Protein AF-A0A957HMY5-F1 (afdb_monomer_lite)

Structure (mmCIF, N/CA/C/O backbone):
data_AF-A0A957HMY5-F1
#
_entry.id   AF-A0A957HMY5-F1
#
loop_
_atom_site.group_PDB
_atom_site.id
_atom_site.type_symbol
_atom_site.label_atom_id
_atom_site.label_alt_id
_atom_site.label_comp_id
_atom_site.label_asym_id
_atom_site.label_entity_id
_atom_site.label_seq_id
_atom_site.pdbx_PDB_ins_code
_atom_site.Cartn_x
_atom_site.Cartn_y
_atom_site.Cartn_z
_atom_site.occupancy
_atom_site.B_iso_or_equiv
_atom_site.auth_seq_id
_atom_site.auth_comp_id
_atom_site.auth_asym_id
_atom_site.auth_atom_id
_atom_site.pdbx_PDB_model_num
ATOM 1 N N . MET A 1 1 ? -35.685 -36.231 -32.398 1.00 57.53 1 MET A N 1
ATOM 2 C CA . MET A 1 1 ? -34.390 -36.311 -33.116 1.00 57.53 1 MET A CA 1
ATOM 3 C C . MET A 1 1 ? -33.902 -34.971 -33.676 1.00 57.53 1 MET A C 1
ATOM 5 O O . MET A 1 1 ? -32.700 -34.774 -33.695 1.00 57.53 1 MET A O 1
ATOM 9 N N . ALA A 1 2 ? -34.766 -34.021 -34.064 1.00 57.88 2 ALA A N 1
ATOM 10 C CA . ALA A 1 2 ? -34.318 -32.703 -34.550 1.00 57.88 2 ALA A CA 1
ATOM 11 C C . ALA A 1 2 ? -33.734 -31.765 -33.461 1.00 57.88 2 ALA A C 1
ATOM 13 O O . ALA A 1 2 ? -32.927 -30.890 -33.765 1.00 57.88 2 ALA A O 1
ATOM 14 N N . SER A 1 3 ? -34.101 -31.953 -32.186 1.00 57.59 3 SER A N 1
ATOM 15 C CA . SER A 1 3 ? -33.672 -31.085 -31.075 1.00 57.59 3 SER A CA 1
ATOM 16 C C . SER A 1 3 ? -32.217 -31.297 -30.628 1.00 57.59 3 SER A C 1
ATOM 18 O O . SER A 1 3 ? -31.567 -30.351 -30.189 1.00 57.59 3 SER A O 1
ATOM 20 N N . THR A 1 4 ? -31.667 -32.506 -30.773 1.00 61.44 4 THR A N 1
ATOM 21 C CA . THR A 1 4 ? -30.283 -32.834 -30.385 1.00 61.44 4 THR A CA 1
ATOM 22 C C . THR A 1 4 ? -29.244 -32.375 -31.415 1.00 61.44 4 THR A C 1
ATOM 24 O O . THR A 1 4 ? -28.145 -31.968 -31.035 1.00 61.44 4 THR A O 1
ATOM 27 N N . THR A 1 5 ? -29.588 -32.341 -32.706 1.00 61.97 5 THR A N 1
ATOM 28 C CA . THR A 1 5 ? -28.682 -31.894 -33.783 1.00 61.97 5 THR A CA 1
ATOM 29 C C . THR A 1 5 ? -28.461 -30.377 -33.773 1.00 61.97 5 THR A C 1
ATOM 31 O O . THR A 1 5 ? -27.334 -29.915 -33.954 1.00 61.97 5 THR A O 1
ATOM 34 N N . ALA A 1 6 ? -29.498 -29.585 -33.476 1.00 62.44 6 ALA A N 1
ATOM 35 C CA . ALA A 1 6 ? -29.380 -28.128 -33.352 1.00 62.44 6 ALA A CA 1
ATOM 36 C C . ALA A 1 6 ? -28.511 -27.709 -32.147 1.00 62.44 6 ALA A C 1
ATOM 38 O O . ALA A 1 6 ? -27.697 -26.788 -32.247 1.00 62.44 6 ALA A O 1
ATOM 39 N N . ALA A 1 7 ? -28.627 -28.427 -31.023 1.00 62.84 7 ALA A N 1
ATOM 40 C CA . ALA A 1 7 ? -27.799 -28.206 -29.838 1.00 62.84 7 ALA A CA 1
ATOM 41 C C . ALA A 1 7 ? -26.320 -28.568 -30.078 1.00 62.84 7 ALA A C 1
ATOM 43 O O . ALA A 1 7 ? -25.429 -27.852 -29.619 1.00 62.84 7 ALA A O 1
ATOM 44 N N . SER A 1 8 ? -26.053 -29.635 -30.840 1.00 65.19 8 SER A N 1
ATOM 45 C CA . SER A 1 8 ? -24.697 -30.027 -31.246 1.00 65.19 8 SER A CA 1
ATOM 46 C C . SER A 1 8 ? -24.043 -28.984 -32.166 1.00 65.19 8 SER A C 1
ATOM 48 O O . SER A 1 8 ? -22.916 -28.563 -31.905 1.00 65.19 8 SER A O 1
ATOM 50 N N . ASN A 1 9 ? -24.768 -28.478 -33.171 1.00 66.56 9 ASN A N 1
ATOM 51 C CA . ASN A 1 9 ? -24.249 -27.467 -34.100 1.00 66.56 9 ASN A CA 1
ATOM 52 C C . ASN A 1 9 ? -23.932 -26.130 -33.390 1.00 66.56 9 ASN A C 1
ATOM 54 O O . ASN A 1 9 ? -22.860 -25.552 -33.578 1.00 66.56 9 ASN A O 1
ATOM 58 N N . LYS A 1 10 ? -24.794 -25.692 -32.458 1.00 68.69 10 LYS A N 1
ATOM 59 C CA . LYS A 1 10 ? -24.537 -24.504 -31.622 1.00 68.69 10 LYS A CA 1
ATOM 60 C C . LYS A 1 10 ? -23.296 -24.673 -30.729 1.00 68.69 10 LYS A C 1
ATOM 62 O O . LYS A 1 10 ? -22.515 -23.734 -30.586 1.00 68.69 10 LYS A O 1
ATOM 67 N N . LYS A 1 11 ? -23.085 -25.864 -30.155 1.00 67.81 11 LYS A N 1
ATOM 68 C CA . LYS A 1 11 ? -21.915 -26.173 -29.310 1.00 67.81 11 LYS A CA 1
ATOM 69 C C . LYS A 1 11 ? -20.608 -26.164 -30.117 1.00 67.81 11 LYS A C 1
ATOM 71 O O . LYS A 1 11 ? -19.602 -25.650 -29.635 1.00 67.81 11 LYS A O 1
ATOM 76 N N . ASN A 1 12 ? -20.642 -26.643 -31.361 1.00 70.94 12 ASN A N 1
ATOM 77 C CA . ASN A 1 12 ? -19.494 -26.616 -32.272 1.00 70.94 12 ASN A CA 1
ATOM 78 C C . ASN A 1 12 ? -19.108 -25.186 -32.689 1.00 70.94 12 ASN A C 1
ATOM 80 O O . ASN A 1 12 ? -17.922 -24.861 -32.710 1.00 70.94 12 ASN A O 1
ATOM 84 N N . GLY A 1 13 ? -20.089 -24.307 -32.930 1.00 74.00 13 GLY A N 1
ATOM 85 C CA . GLY A 1 13 ? -19.836 -22.888 -33.211 1.00 74.00 13 GLY A CA 1
ATOM 86 C C . GLY A 1 13 ? -19.194 -22.138 -32.036 1.00 74.00 13 GLY A C 1
ATOM 87 O O . GLY A 1 13 ? -18.241 -21.384 -32.227 1.00 74.00 13 GLY A O 1
ATOM 88 N N . VAL A 1 14 ? -19.652 -22.397 -30.803 1.00 76.50 14 VAL A N 1
ATOM 89 C CA . VAL A 1 14 ? -19.060 -21.810 -29.584 1.00 76.50 14 VAL A CA 1
ATOM 90 C C . VAL A 1 14 ? -17.631 -22.319 -29.357 1.00 76.50 14 VAL A C 1
ATOM 92 O O . VAL A 1 14 ? -16.745 -21.521 -29.057 1.00 76.50 14 VAL A O 1
ATOM 95 N N . ASN A 1 15 ? -17.371 -23.613 -29.565 1.00 77.75 15 ASN A N 1
ATOM 96 C CA . ASN A 1 15 ? -16.020 -24.176 -29.460 1.00 77.75 15 ASN A CA 1
ATOM 97 C C . ASN A 1 15 ? -15.059 -23.583 -30.505 1.00 77.75 15 ASN A C 1
ATOM 99 O O . ASN A 1 15 ? -13.907 -23.306 -30.178 1.00 77.75 15 ASN A O 1
ATOM 103 N N . GLY A 1 16 ? -15.533 -23.326 -31.730 1.00 82.56 16 GLY A N 1
ATOM 104 C CA . GLY A 1 16 ? -14.756 -22.638 -32.765 1.00 82.56 16 GLY A CA 1
ATOM 105 C C . GLY A 1 16 ? -14.385 -21.205 -32.370 1.00 82.56 16 GLY A C 1
ATOM 106 O O . GLY A 1 16 ? -13.221 -20.820 -32.471 1.00 82.56 16 GLY A O 1
ATOM 107 N N . LEU A 1 17 ? -15.343 -20.438 -31.836 1.00 78.25 17 LEU A N 1
ATOM 108 C CA . LEU A 1 17 ? -15.112 -19.062 -31.381 1.00 78.25 17 LEU A CA 1
ATOM 109 C C . LEU A 1 17 ? -14.133 -18.998 -30.194 1.00 78.25 17 LEU A C 1
ATOM 111 O O . LEU A 1 17 ? -13.255 -18.136 -30.154 1.00 78.25 17 LEU A O 1
ATOM 115 N N . LEU A 1 18 ? -14.245 -19.934 -29.245 1.00 80.19 18 LEU A N 1
ATOM 116 C CA . LEU A 1 18 ? -13.321 -20.047 -28.113 1.00 80.19 18 LEU A CA 1
ATOM 117 C C . LEU A 1 18 ? -11.896 -20.402 -28.567 1.00 80.19 18 LEU A C 1
ATOM 119 O O . LEU A 1 18 ? -10.941 -19.856 -28.014 1.00 80.19 18 LEU A O 1
ATOM 123 N N . ASN A 1 19 ? -11.740 -21.249 -29.591 1.00 87.81 19 ASN A N 1
ATOM 124 C CA . ASN A 1 19 ? -10.425 -21.610 -30.133 1.00 87.81 19 ASN A CA 1
ATOM 125 C C . ASN A 1 19 ? -9.752 -20.433 -30.848 1.00 87.81 19 ASN A C 1
ATOM 127 O O . ASN A 1 19 ? -8.562 -20.194 -30.654 1.00 87.81 19 ASN A O 1
ATOM 131 N N . VAL A 1 20 ? -10.519 -19.652 -31.615 1.00 90.06 20 VAL A N 1
ATOM 132 C CA . VAL A 1 20 ? -10.017 -18.429 -32.262 1.00 90.06 20 VAL A CA 1
ATOM 133 C C . VAL A 1 20 ? -9.616 -17.387 -31.216 1.00 90.06 20 VAL A C 1
ATOM 135 O O . VAL A 1 20 ? -8.517 -16.844 -31.290 1.00 90.06 20 VAL A O 1
ATOM 138 N N . ARG A 1 21 ? -10.450 -17.157 -30.191 1.00 86.56 21 ARG A N 1
ATOM 139 C CA . ARG A 1 21 ? -10.132 -16.247 -29.076 1.00 86.56 21 ARG A CA 1
ATOM 140 C C . ARG A 1 21 ? -8.838 -16.655 -28.371 1.00 86.56 21 ARG A C 1
ATOM 142 O O . ARG A 1 21 ? -7.964 -15.820 -28.160 1.00 86.56 21 ARG A O 1
ATOM 149 N N . ASN A 1 22 ? -8.715 -17.930 -28.006 1.00 90.38 22 ASN A N 1
ATOM 150 C CA . ASN A 1 22 ? -7.531 -18.433 -27.315 1.00 90.38 22 ASN A CA 1
ATOM 151 C C . ASN A 1 22 ? -6.284 -18.347 -28.215 1.00 90.38 22 ASN A C 1
ATOM 153 O O . ASN A 1 22 ? -5.211 -18.000 -27.727 1.00 90.38 22 ASN A O 1
ATOM 157 N N . GLY A 1 23 ? -6.433 -18.582 -29.524 1.00 91.88 23 GLY A N 1
ATOM 158 C CA . GLY A 1 23 ? -5.364 -18.403 -30.509 1.00 91.88 23 GLY A CA 1
ATOM 159 C C . GLY A 1 23 ? -4.888 -16.953 -30.624 1.00 91.88 23 GLY A C 1
ATOM 160 O O . GLY A 1 23 ? -3.685 -16.708 -30.623 1.00 91.88 23 GLY A O 1
ATOM 161 N N . ILE A 1 24 ? -5.812 -15.985 -30.642 1.00 93.00 24 ILE A N 1
ATOM 162 C CA . ILE A 1 24 ? -5.477 -14.551 -30.655 1.00 93.00 24 ILE A CA 1
ATOM 163 C C . ILE A 1 24 ? -4.721 -14.162 -29.378 1.00 93.00 24 ILE A C 1
ATOM 165 O O . ILE A 1 24 ? -3.689 -13.501 -29.460 1.00 93.00 24 ILE A O 1
ATOM 169 N N . ILE A 1 25 ? -5.191 -14.600 -28.205 1.00 92.25 25 ILE A N 1
ATOM 170 C CA . ILE A 1 25 ? -4.522 -14.319 -26.924 1.00 92.25 25 ILE A CA 1
ATOM 171 C C . ILE A 1 25 ? -3.102 -14.902 -26.919 1.00 92.25 25 ILE A C 1
ATOM 173 O O . ILE A 1 25 ? -2.156 -14.201 -26.569 1.00 92.25 25 ILE A O 1
ATOM 177 N N . ALA A 1 26 ? -2.936 -16.156 -27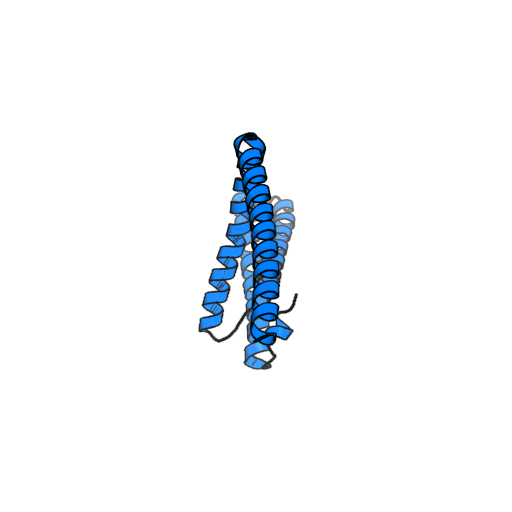.348 1.00 92.06 26 ALA A N 1
ATOM 178 C CA . ALA A 1 26 ? -1.627 -16.800 -27.411 1.00 92.06 26 ALA A CA 1
ATOM 179 C C . ALA A 1 26 ? -0.675 -16.077 -28.376 1.00 92.06 26 ALA A C 1
ATOM 181 O O . ALA A 1 26 ? 0.489 -15.864 -28.043 1.00 92.06 26 ALA A O 1
ATOM 182 N N . LEU A 1 27 ? -1.169 -15.643 -29.540 1.00 93.50 27 LEU A N 1
ATOM 183 C CA . LEU A 1 27 ? -0.375 -14.890 -30.508 1.00 93.50 27 LEU A CA 1
ATOM 184 C C . LEU A 1 27 ? 0.071 -13.533 -29.947 1.00 93.50 27 LEU A C 1
ATOM 186 O O . LEU A 1 27 ? 1.241 -13.186 -30.076 1.00 93.50 27 LEU A O 1
ATOM 190 N N . LEU A 1 28 ? -0.818 -12.798 -29.272 1.00 92.38 28 LEU A N 1
ATOM 191 C CA . LEU A 1 28 ? -0.461 -11.537 -28.614 1.00 92.38 28 LEU A CA 1
ATOM 192 C C . LEU A 1 28 ? 0.624 -11.738 -27.549 1.00 92.38 28 LEU A C 1
ATOM 194 O O . LEU A 1 28 ? 1.589 -10.980 -27.520 1.00 92.38 28 LEU A O 1
ATOM 198 N N . VAL A 1 29 ? 0.504 -12.779 -26.718 1.00 92.44 29 VAL A N 1
ATOM 199 C CA . VAL A 1 29 ? 1.520 -13.118 -25.706 1.00 92.44 29 VAL A CA 1
ATOM 200 C C . VAL A 1 29 ? 2.857 -13.477 -26.360 1.00 92.44 29 VAL A C 1
ATOM 202 O O . VAL A 1 29 ? 3.904 -13.023 -25.913 1.00 92.44 29 VAL A O 1
ATOM 205 N N . LEU A 1 30 ? 2.854 -14.253 -27.443 1.00 92.56 30 LEU A N 1
ATOM 206 C CA . LEU A 1 30 ? 4.090 -14.607 -28.147 1.00 92.56 30 LEU A CA 1
ATOM 207 C C . LEU A 1 30 ? 4.765 -13.386 -28.783 1.00 92.56 30 LEU A C 1
ATOM 209 O O . LEU A 1 30 ? 5.986 -13.262 -28.712 1.00 92.56 30 LEU A O 1
ATOM 213 N N . VAL A 1 31 ? 3.987 -12.468 -29.360 1.00 92.56 31 VAL A N 1
ATOM 214 C CA . VAL A 1 31 ? 4.508 -11.227 -29.951 1.00 92.56 31 VAL A CA 1
ATOM 215 C C . VAL A 1 31 ? 5.121 -10.322 -28.883 1.00 92.56 31 VAL A C 1
ATOM 217 O O . VAL A 1 31 ? 6.203 -9.776 -29.106 1.00 92.56 31 VAL A O 1
ATOM 220 N N . THR A 1 32 ? 4.490 -10.182 -27.712 1.00 87.62 32 THR A N 1
ATOM 221 C CA . THR A 1 32 ? 5.065 -9.379 -26.621 1.00 87.62 32 THR A CA 1
ATOM 222 C C . THR A 1 32 ? 6.337 -10.017 -26.068 1.00 87.62 32 THR A C 1
ATOM 224 O O . THR A 1 32 ? 7.334 -9.318 -25.899 1.00 87.62 32 THR A O 1
ATOM 227 N N . LEU A 1 33 ? 6.361 -11.340 -25.872 1.00 87.44 33 LEU A N 1
ATOM 228 C CA . LEU A 1 33 ? 7.562 -12.066 -25.439 1.00 87.44 33 LEU A CA 1
ATOM 229 C C . LEU A 1 33 ? 8.711 -11.942 -26.446 1.00 87.44 33 LEU A C 1
ATOM 231 O O . LEU A 1 33 ? 9.851 -11.696 -26.052 1.00 87.44 33 LEU A O 1
ATOM 235 N N . TRP A 1 34 ? 8.417 -12.048 -27.742 1.00 90.69 34 TRP A N 1
ATOM 236 C CA . TRP A 1 34 ? 9.406 -11.834 -28.795 1.00 90.69 34 TRP A CA 1
ATOM 237 C C . TRP A 1 34 ? 9.928 -10.390 -28.790 1.00 90.69 34 TRP A C 1
ATOM 239 O O . TRP A 1 34 ? 11.139 -10.171 -28.812 1.00 90.69 34 TRP A O 1
ATOM 249 N N . SER A 1 35 ? 9.036 -9.404 -28.652 1.00 86.62 35 SER A N 1
ATOM 250 C CA . SER A 1 35 ? 9.401 -7.985 -28.554 1.00 86.62 35 SER A CA 1
ATOM 251 C C . SER A 1 35 ? 10.335 -7.699 -27.372 1.00 86.62 35 SER A C 1
ATOM 253 O O . SER A 1 35 ? 11.288 -6.926 -27.513 1.00 86.62 35 SER A O 1
ATOM 255 N N . TYR A 1 36 ? 10.101 -8.327 -26.216 1.00 87.00 36 TYR A N 1
ATOM 256 C CA . TYR A 1 36 ? 10.981 -8.216 -25.048 1.00 87.00 36 TYR A CA 1
ATOM 257 C C . TYR A 1 36 ? 12.296 -8.994 -25.226 1.00 87.00 36 TYR A C 1
ATOM 259 O O . TYR A 1 36 ? 13.350 -8.529 -24.796 1.00 87.00 36 TYR A O 1
ATOM 267 N N . SER A 1 37 ? 12.289 -10.130 -25.924 1.00 85.50 37 SER A N 1
ATOM 268 C CA . SER A 1 37 ? 13.518 -10.884 -26.203 1.00 85.50 37 SER A CA 1
ATOM 269 C C . SER A 1 37 ? 14.503 -10.126 -27.101 1.00 85.50 37 SER A C 1
ATOM 271 O O . SER A 1 37 ? 15.705 -10.352 -26.995 1.00 85.50 37 SER A O 1
ATOM 273 N N . VAL A 1 38 ? 14.017 -9.260 -27.994 1.00 90.00 38 VAL A N 1
ATOM 274 C CA . VAL A 1 38 ? 14.867 -8.489 -28.920 1.00 90.00 38 VAL A CA 1
ATOM 275 C C . VAL A 1 38 ? 15.374 -7.189 -28.278 1.00 90.00 38 VAL A C 1
ATOM 277 O O . VAL A 1 38 ? 16.486 -6.745 -28.562 1.00 90.00 38 VAL A O 1
ATOM 280 N N . ASN A 1 39 ? 14.593 -6.583 -27.378 1.00 89.56 39 ASN A N 1
ATOM 281 C CA . ASN A 1 39 ? 14.895 -5.277 -26.787 1.00 89.56 39 ASN A CA 1
ATOM 282 C C . ASN A 1 39 ? 15.384 -5.384 -25.331 1.00 89.56 39 ASN A C 1
ATOM 284 O O . ASN A 1 39 ? 14.611 -5.240 -24.382 1.00 89.56 39 ASN A O 1
ATOM 288 N N . ASN A 1 40 ? 16.698 -5.546 -25.146 1.00 88.00 40 ASN A N 1
ATOM 289 C CA . ASN A 1 40 ? 17.326 -5.678 -23.819 1.00 88.00 40 ASN A CA 1
ATOM 290 C C . ASN A 1 40 ? 17.045 -4.488 -22.870 1.00 88.00 40 ASN A C 1
ATOM 292 O O . ASN A 1 40 ? 16.875 -4.671 -21.661 1.00 88.00 40 ASN A O 1
ATOM 296 N N . VAL A 1 41 ? 16.961 -3.261 -23.400 1.00 90.69 41 VAL A N 1
ATOM 297 C CA . VAL A 1 41 ? 16.700 -2.046 -22.600 1.00 90.69 41 VAL A CA 1
ATOM 298 C C . VAL A 1 41 ? 15.272 -2.043 -22.053 1.00 90.69 41 VAL A C 1
ATOM 300 O O . VAL A 1 41 ? 15.052 -1.779 -20.874 1.00 90.69 41 VAL A O 1
ATOM 303 N N . THR A 1 42 ? 14.289 -2.391 -22.883 1.00 89.75 42 THR A N 1
ATOM 304 C CA . THR A 1 42 ? 12.884 -2.449 -22.463 1.00 89.75 42 THR A CA 1
ATOM 305 C C . THR A 1 42 ? 12.667 -3.557 -21.437 1.00 89.75 42 THR A C 1
ATOM 307 O O . THR A 1 42 ? 11.978 -3.342 -20.443 1.00 89.75 42 THR A O 1
ATOM 310 N N . THR A 1 43 ? 13.300 -4.714 -21.626 1.00 90.38 43 THR A N 1
ATOM 311 C CA . THR A 1 43 ? 13.174 -5.858 -20.712 1.00 90.38 43 THR A CA 1
ATOM 312 C C . THR A 1 43 ? 13.714 -5.552 -19.323 1.00 90.38 43 THR A C 1
ATOM 314 O O . THR A 1 43 ? 13.037 -5.813 -18.329 1.00 90.38 43 THR A O 1
ATOM 317 N N . THR A 1 44 ? 14.891 -4.932 -19.230 1.00 92.06 44 THR A N 1
ATOM 318 C CA . THR A 1 44 ? 15.455 -4.528 -17.931 1.00 92.06 44 THR A CA 1
ATOM 319 C C . THR A 1 44 ? 14.617 -3.438 -17.255 1.00 92.06 44 THR A C 1
ATOM 321 O O . THR A 1 44 ? 14.370 -3.523 -16.051 1.00 92.06 44 THR A O 1
ATOM 324 N N . ALA A 1 45 ? 14.106 -2.460 -18.011 1.00 92.31 45 ALA A N 1
ATOM 325 C CA . ALA A 1 45 ? 13.251 -1.397 -17.479 1.00 92.31 45 ALA A CA 1
ATOM 326 C C . ALA A 1 45 ? 11.899 -1.912 -16.951 1.00 92.31 45 ALA A C 1
ATOM 328 O O . ALA A 1 45 ? 11.466 -1.510 -15.865 1.00 92.31 45 ALA A O 1
ATOM 329 N N . VAL A 1 46 ? 11.242 -2.816 -17.687 1.00 91.75 46 VAL A N 1
ATOM 330 C CA . VAL A 1 46 ? 9.987 -3.449 -17.254 1.00 91.75 46 VAL A CA 1
ATOM 331 C C . VAL A 1 46 ? 10.235 -4.281 -16.001 1.00 91.75 46 VAL A C 1
ATOM 333 O O . VAL A 1 46 ? 9.540 -4.078 -15.011 1.00 91.75 46 VAL A O 1
ATOM 336 N N . LEU A 1 47 ? 11.275 -5.121 -15.985 1.00 91.31 47 LEU A N 1
ATOM 337 C CA . LEU A 1 47 ? 11.591 -5.967 -14.833 1.00 91.31 47 LEU A CA 1
ATOM 338 C C . LEU A 1 47 ? 11.892 -5.139 -13.571 1.00 91.31 47 LEU A C 1
ATOM 340 O O . LEU A 1 47 ? 11.360 -5.417 -12.494 1.00 91.31 47 LEU A O 1
ATOM 344 N N . ALA A 1 48 ? 12.686 -4.072 -13.706 1.00 94.12 48 ALA A N 1
ATOM 345 C CA . ALA A 1 48 ? 12.979 -3.157 -12.606 1.00 94.12 48 ALA A CA 1
ATOM 346 C C . ALA A 1 48 ? 11.720 -2.438 -12.092 1.00 94.12 48 ALA A C 1
ATOM 348 O O . ALA A 1 48 ? 11.588 -2.202 -10.889 1.00 94.12 48 ALA A O 1
ATOM 349 N N . SER A 1 49 ? 10.789 -2.087 -12.981 1.00 94.44 49 SER A N 1
ATOM 350 C CA . SER A 1 49 ? 9.522 -1.446 -12.608 1.00 94.44 49 SER A CA 1
ATOM 351 C C . SER A 1 49 ? 8.579 -2.429 -11.914 1.00 94.44 49 SER A C 1
ATOM 353 O O . SER A 1 49 ? 7.994 -2.087 -10.886 1.00 94.44 49 SER A O 1
ATOM 355 N N . THR A 1 50 ? 8.503 -3.670 -12.405 1.00 94.31 50 THR A N 1
ATOM 356 C CA . THR A 1 50 ? 7.729 -4.754 -11.791 1.00 94.31 50 THR A CA 1
ATOM 357 C C . THR A 1 50 ? 8.168 -5.000 -10.354 1.00 94.31 50 THR A C 1
ATOM 359 O O . THR A 1 50 ? 7.324 -5.049 -9.464 1.00 94.31 50 THR A O 1
ATOM 362 N N . ILE A 1 51 ? 9.474 -5.096 -10.084 1.00 95.62 51 ILE A N 1
ATOM 363 C CA . ILE A 1 51 ? 9.981 -5.310 -8.717 1.00 95.62 51 ILE A CA 1
ATOM 364 C C . ILE A 1 51 ? 9.625 -4.121 -7.814 1.00 95.62 51 ILE A C 1
ATOM 366 O O . ILE A 1 51 ? 9.128 -4.301 -6.702 1.00 95.62 51 ILE A O 1
ATOM 370 N N . ARG A 1 52 ? 9.816 -2.893 -8.304 1.00 93.44 52 ARG A N 1
ATOM 371 C CA . ARG A 1 52 ? 9.570 -1.671 -7.526 1.00 93.44 52 ARG A CA 1
ATOM 372 C C . ARG A 1 52 ? 8.101 -1.488 -7.136 1.00 93.44 52 ARG A C 1
ATOM 374 O O . ARG A 1 52 ? 7.841 -0.989 -6.050 1.00 93.44 52 ARG A O 1
ATOM 381 N N . GLN A 1 53 ? 7.164 -1.889 -7.999 1.00 92.62 53 GLN A N 1
ATOM 382 C CA . GLN A 1 53 ? 5.720 -1.794 -7.741 1.00 92.62 53 GLN A CA 1
ATOM 383 C C . GLN A 1 53 ? 5.161 -3.018 -7.006 1.00 92.62 53 GLN A C 1
ATOM 385 O O . GLN A 1 53 ? 4.289 -2.878 -6.156 1.00 92.62 53 GLN A O 1
ATOM 390 N N . SER A 1 54 ? 5.674 -4.220 -7.277 1.00 94.62 54 SER A N 1
ATOM 391 C CA . SER A 1 54 ? 5.232 -5.430 -6.568 1.00 94.62 54 SER A CA 1
ATOM 392 C C . SER A 1 54 ? 5.654 -5.433 -5.101 1.00 94.62 54 SER A C 1
ATOM 394 O O . SER A 1 54 ? 4.899 -5.912 -4.264 1.00 94.62 54 SER A O 1
ATOM 396 N N . THR A 1 55 ? 6.812 -4.857 -4.767 1.00 93.19 55 THR A N 1
ATOM 397 C CA . THR A 1 55 ? 7.303 -4.782 -3.380 1.00 93.19 55 THR A CA 1
ATOM 398 C C . THR A 1 55 ? 6.279 -4.145 -2.422 1.00 93.19 55 THR A C 1
ATOM 400 O O . THR A 1 55 ? 5.900 -4.808 -1.455 1.00 93.19 55 THR A O 1
ATOM 403 N N . PRO A 1 56 ? 5.767 -2.917 -2.663 1.00 90.00 56 PRO A N 1
ATOM 404 C CA . PRO A 1 56 ? 4.743 -2.328 -1.802 1.00 90.00 56 PRO A CA 1
ATOM 405 C C . PRO A 1 56 ? 3.427 -3.120 -1.805 1.00 90.00 56 PRO A C 1
ATOM 407 O O . PRO A 1 56 ? 2.820 -3.275 -0.748 1.00 90.00 56 PRO A O 1
ATOM 410 N N . LEU A 1 57 ? 3.019 -3.697 -2.942 1.00 91.75 57 LEU A N 1
ATOM 411 C CA . LEU A 1 57 ? 1.806 -4.523 -3.024 1.00 91.75 57 LEU A CA 1
ATOM 412 C C . LEU A 1 57 ? 1.902 -5.795 -2.170 1.00 91.75 57 LEU A C 1
ATOM 414 O O . LEU A 1 57 ? 0.948 -6.139 -1.477 1.00 91.75 57 LEU A O 1
ATOM 418 N N . VAL A 1 58 ? 3.050 -6.478 -2.174 1.00 94.19 58 VAL A N 1
ATOM 419 C CA . VAL A 1 58 ? 3.282 -7.672 -1.343 1.00 94.19 58 VAL A CA 1
ATOM 420 C C . VAL A 1 58 ? 3.280 -7.305 0.141 1.00 94.19 58 VAL A C 1
ATOM 422 O O . VAL A 1 58 ? 2.672 -8.013 0.942 1.00 94.19 58 VAL A O 1
ATOM 425 N N . LEU A 1 59 ? 3.906 -6.183 0.513 1.00 91.00 59 LEU A N 1
ATOM 426 C CA . LEU A 1 59 ? 3.869 -5.686 1.892 1.00 91.00 59 LEU A CA 1
ATOM 427 C C . LEU A 1 59 ? 2.437 -5.342 2.334 1.00 91.00 59 LEU A C 1
ATOM 429 O O . LEU A 1 59 ? 2.032 -5.711 3.438 1.00 91.00 59 LEU A O 1
ATOM 433 N N . GLY A 1 60 ? 1.652 -4.709 1.458 1.00 90.44 60 GLY A N 1
ATOM 434 C CA . GLY A 1 60 ? 0.227 -4.461 1.679 1.00 90.44 60 GLY A CA 1
ATOM 435 C C . GLY A 1 60 ? -0.567 -5.758 1.853 1.00 90.44 60 GLY A C 1
ATOM 436 O O . GLY A 1 60 ? -1.308 -5.900 2.823 1.00 90.44 60 GLY A O 1
ATOM 437 N N . ALA A 1 61 ? -0.355 -6.749 0.986 1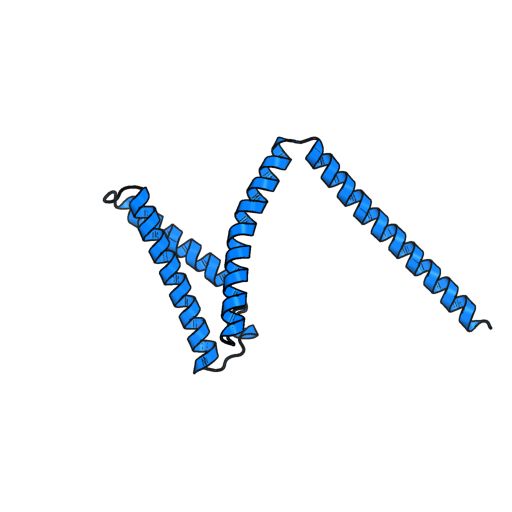.00 91.50 61 ALA A N 1
ATOM 438 C CA . ALA A 1 61 ? -1.033 -8.043 1.066 1.00 91.50 61 ALA A CA 1
ATOM 439 C C . ALA A 1 61 ? -0.748 -8.777 2.387 1.00 91.50 61 ALA A C 1
ATOM 441 O O . ALA A 1 61 ? -1.667 -9.314 3.003 1.00 91.50 61 ALA A O 1
ATOM 442 N N . ILE A 1 62 ? 0.500 -8.755 2.871 1.00 92.88 62 ILE A N 1
ATO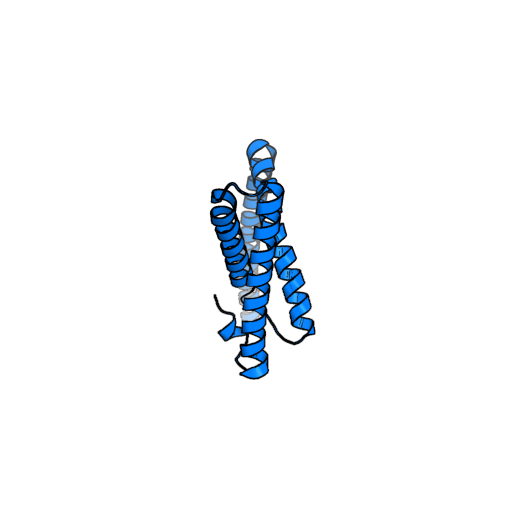M 443 C CA . ILE A 1 62 ? 0.861 -9.339 4.174 1.00 92.88 62 ILE A CA 1
ATOM 444 C C . ILE A 1 62 ? 0.109 -8.636 5.310 1.00 92.88 62 ILE A C 1
ATOM 446 O O . ILE A 1 62 ? -0.398 -9.297 6.213 1.00 92.88 62 ILE A O 1
ATOM 450 N N . CYS A 1 63 ? -0.002 -7.310 5.260 1.00 88.31 63 CYS A N 1
ATOM 451 C CA . CYS A 1 63 ? -0.758 -6.548 6.249 1.00 88.31 63 CYS A CA 1
ATOM 452 C C . CYS A 1 63 ? -2.262 -6.894 6.218 1.00 88.31 63 CYS A C 1
ATOM 454 O O . CYS A 1 63 ? -2.863 -7.095 7.274 1.00 88.31 63 CYS A O 1
ATOM 456 N N . GLY A 1 64 ? -2.848 -7.080 5.029 1.00 90.00 64 GLY A N 1
ATOM 457 C CA . GLY A 1 64 ? -4.219 -7.582 4.871 1.00 90.00 64 GLY A CA 1
ATOM 458 C C . GLY A 1 64 ? -4.427 -8.961 5.509 1.00 90.00 64 GLY A C 1
ATOM 459 O O . GLY A 1 64 ? -5.341 -9.128 6.313 1.00 90.00 64 GLY A O 1
ATOM 460 N N . LEU A 1 65 ? -3.519 -9.912 5.253 1.00 91.25 65 LEU A N 1
ATOM 461 C CA . LEU A 1 65 ? -3.550 -11.251 5.864 1.00 91.25 65 LEU A CA 1
ATOM 462 C C . LEU A 1 65 ? -3.470 -11.209 7.399 1.00 91.25 65 LEU A C 1
ATOM 464 O O . LEU A 1 65 ? -4.035 -12.068 8.076 1.00 91.25 65 LEU A O 1
ATOM 468 N N . LEU A 1 66 ? -2.753 -10.234 7.967 1.00 89.62 66 LEU A N 1
ATOM 469 C CA . LEU A 1 66 ? -2.715 -10.024 9.416 1.00 89.62 66 LEU A CA 1
ATOM 470 C C . LEU A 1 66 ? -4.040 -9.450 9.942 1.00 89.62 66 LEU A C 1
ATOM 472 O O . LEU A 1 66 ? -4.514 -9.904 10.983 1.00 89.62 66 LEU A O 1
ATOM 476 N N . GLY A 1 67 ? -4.651 -8.503 9.223 1.00 87.06 67 GLY A N 1
ATOM 477 C CA . GLY A 1 67 ? -5.954 -7.916 9.569 1.00 87.06 67 GLY A CA 1
ATOM 478 C C . GLY A 1 67 ? -7.106 -8.924 9.523 1.00 87.06 67 GLY A C 1
ATOM 479 O O . GLY A 1 67 ? -7.966 -8.941 10.404 1.00 87.06 67 GLY A O 1
ATOM 480 N N . GLU A 1 68 ? -7.077 -9.860 8.575 1.00 89.56 68 GLU A N 1
ATOM 481 C CA . GLU A 1 68 ? -8.057 -10.952 8.523 1.00 89.56 68 GLU A CA 1
ATOM 482 C C . GLU A 1 68 ? -8.043 -11.807 9.800 1.00 89.56 68 GLU A C 1
ATOM 484 O O . GLU A 1 68 ? -9.097 -12.243 10.264 1.00 89.56 68 GLU A O 1
ATOM 489 N N . ARG A 1 69 ? -6.876 -11.993 10.436 1.00 89.31 69 ARG A N 1
ATOM 490 C CA . ARG A 1 69 ? -6.787 -12.745 11.701 1.00 89.31 69 ARG A CA 1
ATOM 491 C C . ARG A 1 69 ? -7.396 -12.015 12.891 1.00 89.31 69 ARG A C 1
ATOM 493 O O . ARG A 1 69 ? -7.829 -12.678 13.830 1.00 89.31 69 ARG A O 1
ATOM 500 N N . SER A 1 70 ? -7.405 -10.684 12.886 1.00 85.06 70 SER A N 1
ATOM 501 C CA . SER A 1 70 ? -8.041 -9.887 13.942 1.00 85.06 70 SER A CA 1
ATOM 502 C C . SER A 1 70 ? -9.535 -9.656 13.696 1.00 85.06 70 SER A C 1
ATOM 504 O O . SER A 1 70 ? -10.195 -9.039 14.530 1.00 85.06 70 SER A O 1
ATOM 506 N N . GLY A 1 71 ? -10.083 -10.154 12.580 1.00 85.12 71 GLY A N 1
ATOM 507 C CA . GLY A 1 71 ? -11.475 -9.926 12.188 1.00 85.12 71 GLY A CA 1
ATOM 508 C C . GLY A 1 71 ? -11.738 -8.516 11.643 1.00 85.12 71 GLY A C 1
ATOM 509 O O . GLY A 1 71 ? -12.896 -8.109 11.542 1.00 85.12 71 GLY A O 1
ATOM 510 N N . VAL A 1 72 ? -10.683 -7.765 11.298 1.00 88.25 72 VAL A N 1
ATOM 511 C CA . VAL A 1 72 ? -10.778 -6.414 10.727 1.00 88.25 72 VAL A CA 1
ATOM 512 C C . VAL A 1 72 ? -10.178 -6.411 9.325 1.00 88.25 72 VAL A C 1
ATOM 514 O O . VAL A 1 72 ? -8.961 -6.375 9.144 1.00 88.25 72 VAL A O 1
ATOM 517 N N . ILE A 1 73 ? -11.047 -6.432 8.320 1.00 89.44 73 ILE A N 1
ATOM 518 C CA . ILE A 1 73 ? -10.676 -6.435 6.908 1.00 89.44 73 ILE A CA 1
ATOM 519 C C . ILE A 1 73 ? -10.412 -4.993 6.467 1.00 89.44 73 ILE A C 1
ATOM 521 O O . ILE A 1 73 ? -11.274 -4.120 6.567 1.00 89.44 73 ILE A O 1
ATOM 525 N N . ASN A 1 74 ? -9.207 -4.739 5.961 1.00 89.25 74 ASN A N 1
ATOM 526 C CA . ASN A 1 74 ? -8.795 -3.428 5.470 1.00 89.25 74 ASN A CA 1
ATOM 527 C C . ASN A 1 74 ? -8.819 -3.381 3.939 1.00 89.25 74 ASN A C 1
ATOM 529 O O . ASN A 1 74 ? -7.825 -3.693 3.286 1.00 89.25 74 ASN A O 1
ATOM 533 N N . ILE A 1 75 ? -9.958 -2.981 3.372 1.00 89.31 75 ILE A N 1
ATOM 534 C CA . ILE A 1 75 ? -10.118 -2.826 1.917 1.00 89.31 75 ILE A CA 1
ATOM 535 C C . ILE A 1 75 ? -9.390 -1.575 1.395 1.00 89.31 75 ILE A C 1
ATOM 537 O O . ILE A 1 75 ? -8.866 -1.584 0.285 1.00 89.31 75 ILE A O 1
ATOM 541 N N . GLY A 1 76 ? -9.264 -0.531 2.220 1.00 87.75 76 GLY A N 1
ATOM 542 C CA . GLY A 1 76 ? -8.638 0.748 1.861 1.00 87.75 76 GLY A CA 1
ATOM 543 C C . GLY A 1 76 ? -7.113 0.776 1.994 1.00 87.75 76 GLY A C 1
ATOM 544 O O . GLY A 1 76 ? -6.523 1.851 2.134 1.00 87.75 76 GLY A O 1
ATOM 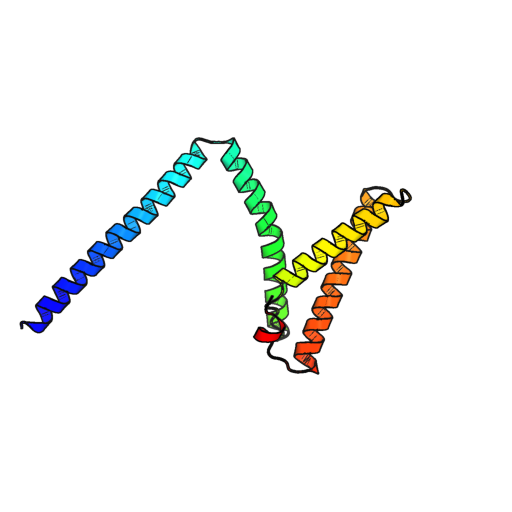545 N N . ILE A 1 77 ? -6.454 -0.385 1.995 1.00 90.38 77 ILE A N 1
ATOM 546 C CA . ILE A 1 77 ? -5.025 -0.497 2.310 1.00 90.38 77 ILE A CA 1
ATOM 547 C C . ILE A 1 77 ? -4.123 0.227 1.303 1.00 90.38 77 ILE A C 1
ATOM 549 O O . ILE A 1 77 ? -3.088 0.776 1.682 1.00 90.38 77 ILE A O 1
ATOM 553 N N . GLU A 1 78 ? -4.541 0.294 0.038 1.00 88.38 78 GLU A N 1
ATOM 554 C CA . GLU A 1 78 ? -3.841 1.047 -1.004 1.00 88.38 78 GLU A CA 1
ATOM 555 C C . GLU A 1 78 ? -3.800 2.545 -0.669 1.00 88.38 78 GLU A C 1
ATOM 557 O O . GLU A 1 78 ? -2.736 3.166 -0.714 1.00 88.38 78 GLU A O 1
ATOM 562 N N . GLY A 1 79 ? -4.926 3.109 -0.221 1.00 89.50 79 GLY A N 1
ATOM 563 C CA . GLY A 1 79 ? -5.013 4.505 0.207 1.00 89.50 79 GLY A CA 1
ATOM 564 C C . GLY A 1 79 ? -4.161 4.794 1.443 1.00 89.50 79 GLY A C 1
ATOM 565 O O . GLY A 1 79 ? -3.443 5.795 1.480 1.00 89.50 79 GLY A O 1
ATOM 566 N N . GLN A 1 80 ? -4.166 3.895 2.432 1.00 92.31 80 GLN A N 1
ATOM 567 C CA . GLN A 1 80 ? -3.315 4.035 3.620 1.00 92.31 80 GLN A CA 1
ATOM 568 C C . GLN A 1 80 ? -1.828 4.018 3.259 1.00 92.31 80 GLN A C 1
ATOM 570 O O . GLN A 1 80 ? -1.064 4.852 3.747 1.00 92.31 80 GLN A O 1
ATOM 575 N N . MET A 1 81 ? -1.423 3.120 2.359 1.00 92.69 81 MET A N 1
ATOM 576 C CA . MET A 1 81 ? -0.049 3.039 1.877 1.00 92.69 81 MET A CA 1
ATOM 577 C C . MET A 1 81 ? 0.375 4.319 1.144 1.00 92.69 81 MET A C 1
ATOM 579 O O . MET A 1 81 ? 1.448 4.859 1.428 1.00 92.69 81 MET A O 1
ATOM 583 N N . LEU A 1 82 ? -0.464 4.829 0.236 1.00 93.12 82 LEU A N 1
ATOM 584 C CA . LEU A 1 82 ? -0.194 6.072 -0.493 1.00 93.12 82 LEU A CA 1
ATOM 585 C C . LEU A 1 82 ? -0.106 7.276 0.451 1.00 93.12 82 LEU A C 1
ATOM 587 O O . LEU A 1 82 ? 0.807 8.093 0.315 1.00 93.12 82 LEU A O 1
ATOM 591 N N . MET A 1 83 ? -0.992 7.363 1.445 1.00 94.75 83 MET A N 1
ATOM 592 C CA . MET A 1 83 ? -0.977 8.458 2.414 1.00 94.75 83 MET A CA 1
ATOM 593 C C . MET A 1 83 ? 0.255 8.404 3.330 1.00 94.75 83 MET A C 1
ATOM 595 O O . MET A 1 83 ? 0.871 9.438 3.598 1.00 94.75 83 MET A O 1
ATOM 599 N N . SER A 1 84 ? 0.679 7.210 3.754 1.00 95.44 84 SER A N 1
ATOM 600 C CA . SER A 1 84 ? 1.945 7.010 4.473 1.00 95.44 84 SER A CA 1
ATOM 601 C C . SER A 1 84 ? 3.163 7.404 3.640 1.00 95.44 84 SER A C 1
ATOM 603 O O . SER A 1 84 ? 4.066 8.071 4.151 1.00 95.44 84 SER A O 1
ATOM 605 N N . ALA A 1 85 ? 3.193 7.024 2.359 1.00 94.19 85 ALA A N 1
ATOM 606 C CA . ALA A 1 85 ? 4.273 7.387 1.445 1.00 94.19 85 ALA A CA 1
ATOM 607 C C . ALA A 1 85 ? 4.339 8.907 1.229 1.00 94.19 85 ALA A C 1
ATOM 609 O O . ALA A 1 85 ? 5.422 9.493 1.279 1.00 94.19 85 ALA A O 1
ATOM 610 N N . PHE A 1 86 ? 3.183 9.553 1.058 1.00 95.38 86 PHE A N 1
ATOM 611 C CA . PHE A 1 86 ? 3.079 11.002 0.921 1.00 95.38 86 PHE A CA 1
ATOM 612 C C . PHE A 1 86 ? 3.550 11.739 2.182 1.00 95.38 86 PHE A C 1
ATOM 614 O O . PHE A 1 86 ? 4.372 12.651 2.087 1.00 95.38 86 PHE A O 1
ATOM 621 N N . ALA A 1 87 ? 3.096 11.313 3.364 1.00 96.69 87 ALA A N 1
ATOM 622 C CA . ALA A 1 87 ? 3.511 11.904 4.634 1.00 96.69 87 ALA A CA 1
ATOM 623 C C . ALA A 1 87 ? 5.024 11.762 4.870 1.00 96.69 87 ALA A C 1
ATOM 625 O O . ALA A 1 87 ? 5.679 12.730 5.260 1.00 96.69 87 ALA A O 1
ATOM 626 N N . GLY A 1 88 ? 5.598 10.589 4.575 1.00 96.25 88 GLY A N 1
ATOM 627 C CA . GLY A 1 88 ? 7.043 10.370 4.654 1.00 96.25 88 GLY A CA 1
ATOM 628 C C . GLY A 1 88 ? 7.826 11.240 3.666 1.00 96.25 88 GLY A C 1
ATOM 629 O O . GLY A 1 88 ? 8.826 11.852 4.037 1.00 96.25 88 GLY A O 1
ATOM 630 N N . PHE A 1 89 ? 7.358 11.369 2.422 1.00 95.25 89 PHE A N 1
ATOM 631 C CA . PHE A 1 89 ? 7.986 12.250 1.435 1.00 95.25 89 PHE A CA 1
ATOM 632 C C . PHE A 1 89 ? 7.962 13.719 1.875 1.00 95.25 89 PHE A C 1
ATOM 634 O O . PHE A 1 89 ? 9.010 14.367 1.881 1.00 95.25 89 PHE A O 1
ATOM 641 N N . LEU A 1 90 ? 6.802 14.235 2.295 1.00 95.75 90 LEU A N 1
ATOM 642 C CA . LEU A 1 90 ? 6.690 15.605 2.800 1.00 95.75 90 LEU A CA 1
ATOM 643 C C . LEU A 1 90 ? 7.608 15.834 4.001 1.00 95.75 90 LEU A C 1
ATOM 645 O O . LEU A 1 90 ? 8.322 16.835 4.040 1.00 95.75 90 LEU A O 1
ATOM 649 N N . ALA A 1 91 ? 7.639 14.897 4.949 1.00 94.75 91 ALA A N 1
ATOM 650 C CA . ALA A 1 91 ? 8.535 14.974 6.094 1.00 94.75 91 ALA A CA 1
ATOM 651 C C . ALA A 1 91 ? 10.005 15.069 5.665 1.00 94.75 91 ALA A C 1
ATOM 653 O O . ALA A 1 91 ? 10.739 15.897 6.199 1.00 94.75 91 ALA A O 1
ATOM 654 N N . ASN A 1 92 ? 10.428 14.285 4.670 1.00 94.44 92 ASN A N 1
ATOM 655 C CA . ASN A 1 92 ? 11.782 14.374 4.128 1.00 94.44 92 ASN A CA 1
ATOM 656 C C . ASN A 1 92 ? 12.057 15.758 3.522 1.00 94.44 92 ASN A C 1
ATOM 658 O O . ASN A 1 92 ? 13.078 16.361 3.834 1.00 94.44 92 ASN A O 1
ATOM 662 N N . VAL A 1 93 ? 11.131 16.302 2.727 1.00 93.00 93 VAL A N 1
ATOM 663 C CA . VAL A 1 93 ? 11.292 17.633 2.117 1.00 93.00 93 VAL A CA 1
ATOM 664 C C . VAL A 1 93 ? 11.445 18.720 3.183 1.00 93.00 93 VAL A C 1
ATOM 666 O O . VAL A 1 93 ? 12.374 19.524 3.105 1.00 93.00 93 VAL A O 1
ATOM 669 N N . TYR A 1 94 ? 10.580 18.739 4.199 1.00 92.00 94 TYR A N 1
ATOM 670 C CA . TYR A 1 94 ? 10.645 19.751 5.255 1.00 92.00 94 TYR A CA 1
ATOM 671 C C . TYR A 1 94 ? 11.887 19.594 6.136 1.00 92.00 94 TYR A C 1
ATOM 673 O O . TYR A 1 94 ? 12.591 20.574 6.368 1.00 92.00 94 TYR A O 1
ATOM 681 N N . ILE A 1 95 ? 12.187 18.377 6.599 1.00 90.62 95 ILE A N 1
ATOM 682 C CA . ILE A 1 95 ? 13.328 18.114 7.488 1.00 90.62 95 ILE A CA 1
ATOM 683 C C . ILE A 1 95 ? 14.655 18.285 6.736 1.00 90.62 95 ILE A C 1
ATOM 685 O O . ILE A 1 95 ? 15.611 18.830 7.285 1.00 90.62 95 ILE A O 1
ATOM 689 N N . GLY A 1 96 ? 14.720 17.854 5.477 1.00 86.75 96 GLY A N 1
ATOM 690 C CA . GLY A 1 96 ? 15.893 17.996 4.618 1.00 86.75 96 GLY A CA 1
ATOM 691 C C . GLY A 1 96 ? 16.250 19.454 4.337 1.00 86.75 96 GLY A C 1
ATOM 692 O O . GLY A 1 96 ? 17.429 19.800 4.345 1.00 86.75 96 GLY A O 1
ATOM 693 N N . ASN A 1 97 ? 15.251 20.325 4.174 1.00 87.69 97 ASN A N 1
ATOM 694 C CA . ASN A 1 97 ? 15.471 21.756 3.943 1.00 87.69 97 ASN A CA 1
ATOM 695 C C . ASN A 1 97 ? 15.999 22.494 5.191 1.00 87.69 97 ASN A C 1
ATOM 697 O O . ASN A 1 97 ? 16.627 23.539 5.074 1.00 87.69 97 ASN A O 1
ATOM 701 N N . LEU A 1 98 ? 15.829 21.934 6.395 1.00 85.75 98 LEU A N 1
ATOM 702 C CA . LEU A 1 98 ? 16.405 22.527 7.607 1.00 85.75 98 LEU A CA 1
ATOM 703 C C . LEU A 1 98 ? 17.944 22.529 7.581 1.00 85.75 98 LEU A C 1
ATOM 705 O O . LEU A 1 98 ? 18.556 23.339 8.269 1.00 85.75 98 LEU A O 1
ATOM 709 N N . GLY A 1 99 ? 18.581 21.620 6.831 1.00 82.56 99 GLY A N 1
ATOM 710 C CA . GLY A 1 99 ? 20.045 21.533 6.727 1.00 82.56 99 GLY A CA 1
ATOM 711 C C . GLY A 1 99 ? 20.764 21.095 8.014 1.00 82.56 99 GLY A C 1
ATOM 712 O O . GLY A 1 99 ? 21.990 21.084 8.058 1.00 82.56 99 GLY A O 1
ATOM 713 N N . ILE A 1 100 ? 20.018 20.724 9.060 1.00 84.25 100 ILE A N 1
ATOM 714 C CA . ILE A 1 100 ? 20.545 20.365 10.390 1.00 84.25 100 ILE A CA 1
ATOM 715 C C . ILE A 1 100 ? 21.038 18.908 10.430 1.00 84.25 100 ILE A C 1
ATOM 717 O O . ILE A 1 100 ? 21.905 18.548 11.224 1.00 84.25 100 ILE A O 1
ATOM 721 N N . PHE A 1 101 ? 20.478 18.045 9.585 1.00 86.62 101 PHE A N 1
ATOM 722 C CA . PHE A 1 101 ? 20.625 16.596 9.685 1.00 86.62 101 PHE A CA 1
ATOM 723 C C . PHE A 1 101 ? 21.253 15.995 8.422 1.00 86.62 101 PHE A C 1
ATOM 725 O O . PHE A 1 101 ? 20.993 16.444 7.310 1.00 86.62 101 PHE A O 1
ATOM 732 N N . SER A 1 102 ? 22.058 14.939 8.592 1.00 89.06 102 SER A N 1
ATOM 733 C CA . SER A 1 102 ? 22.609 14.161 7.472 1.00 89.06 102 SER A CA 1
ATOM 734 C C . SER A 1 102 ? 21.497 13.485 6.664 1.00 89.06 102 SER A C 1
ATOM 736 O O . SER A 1 102 ? 20.481 13.082 7.232 1.00 89.06 102 SER A O 1
ATOM 738 N N . LEU A 1 103 ? 21.729 13.280 5.361 1.00 86.62 103 LEU A N 1
ATOM 739 C CA . LEU A 1 103 ? 20.789 12.640 4.432 1.00 86.62 103 LEU A CA 1
ATOM 740 C C . LEU A 1 103 ? 20.257 11.294 4.955 1.00 86.62 103 LEU A C 1
ATOM 742 O O . LEU A 1 103 ? 19.079 10.983 4.809 1.00 86.62 103 LEU A O 1
ATOM 746 N N . GLY A 1 104 ? 21.112 10.495 5.601 1.00 90.00 104 GLY A N 1
ATOM 747 C CA . GLY A 1 104 ? 20.689 9.218 6.183 1.00 90.00 104 GLY A CA 1
ATOM 748 C C . GLY A 1 104 ? 19.715 9.390 7.354 1.00 90.00 104 GLY A C 1
ATOM 749 O O . GLY A 1 104 ? 18.767 8.620 7.497 1.00 90.00 104 GLY A O 1
ATOM 750 N N . MET A 1 105 ? 19.911 10.427 8.170 1.00 90.56 105 MET A N 1
ATOM 751 C CA . MET A 1 105 ? 19.085 10.673 9.350 1.00 90.56 105 MET A CA 1
ATOM 752 C C . MET A 1 105 ? 17.744 11.316 8.989 1.00 90.56 105 MET A C 1
ATOM 754 O O . MET A 1 105 ? 16.729 10.969 9.592 1.00 90.56 105 MET A O 1
ATOM 758 N N . THR A 1 106 ? 17.708 12.187 7.975 1.00 92.44 106 THR A N 1
ATOM 759 C CA . THR A 1 106 ? 16.450 12.753 7.461 1.00 92.44 106 THR A CA 1
ATOM 760 C C . THR A 1 106 ? 15.557 11.675 6.859 1.00 92.44 106 THR A C 1
ATOM 762 O O . THR A 1 106 ? 14.370 11.630 7.176 1.00 92.44 106 THR A O 1
ATOM 765 N N . LEU A 1 107 ? 16.127 10.757 6.068 1.00 92.75 107 LEU A N 1
ATOM 766 C CA . LEU A 1 107 ? 15.416 9.598 5.517 1.00 92.75 107 LEU A CA 1
ATOM 767 C C . LEU A 1 107 ? 14.838 8.703 6.619 1.00 92.75 107 LEU A C 1
ATOM 769 O O . LEU A 1 107 ? 13.684 8.280 6.529 1.00 92.75 107 LEU A O 1
ATOM 773 N N . PHE A 1 108 ? 15.613 8.439 7.672 1.00 94.06 108 PHE A N 1
ATOM 774 C CA . PHE A 1 108 ? 15.153 7.636 8.802 1.00 94.06 108 PHE A CA 1
ATOM 775 C C . PHE A 1 108 ? 13.978 8.300 9.537 1.00 94.06 108 PHE A C 1
ATOM 777 O O . PHE A 1 108 ? 12.932 7.674 9.709 1.00 94.06 108 PHE A O 1
ATOM 784 N N . LEU A 1 109 ? 14.101 9.584 9.897 1.00 93.75 109 LEU A N 1
ATOM 785 C CA . LEU A 1 109 ? 13.025 10.341 10.554 1.00 93.75 109 LEU A CA 1
ATOM 786 C C . LEU A 1 109 ? 11.761 10.424 9.690 1.00 93.75 109 LEU A C 1
ATOM 788 O O . LEU A 1 109 ? 10.654 10.211 10.182 1.00 93.75 109 LEU A O 1
ATOM 792 N N . ALA A 1 110 ? 11.924 10.689 8.395 1.00 95.31 110 ALA A N 1
ATOM 793 C CA . ALA A 1 110 ? 10.829 10.719 7.436 1.00 95.31 110 ALA A CA 1
ATOM 794 C C . ALA A 1 110 ? 10.096 9.371 7.352 1.00 95.31 110 ALA A C 1
ATOM 796 O O . ALA A 1 110 ? 8.866 9.328 7.316 1.00 95.31 110 ALA A O 1
ATOM 797 N N . THR A 1 111 ? 10.842 8.264 7.388 1.00 94.38 111 THR A N 1
ATOM 798 C CA . THR A 1 111 ? 10.265 6.913 7.398 1.00 94.38 111 THR A CA 1
ATOM 799 C C . THR A 1 111 ? 9.456 6.667 8.672 1.00 94.38 111 THR A C 1
ATOM 801 O O . THR A 1 111 ? 8.343 6.149 8.591 1.00 94.38 111 THR A O 1
ATOM 804 N N . LEU A 1 112 ? 9.953 7.094 9.840 1.00 96.75 112 LEU A N 1
ATOM 805 C CA . LEU A 1 112 ? 9.205 6.996 11.100 1.00 96.75 112 LEU A CA 1
ATOM 806 C C . LEU A 1 112 ? 7.891 7.784 11.058 1.00 96.75 112 LEU A C 1
ATOM 808 O O . LEU A 1 112 ? 6.872 7.294 11.544 1.00 96.75 112 LEU A O 1
ATOM 812 N N . ILE A 1 113 ? 7.887 8.965 10.438 1.00 96.94 113 ILE A N 1
ATOM 813 C CA . ILE A 1 113 ? 6.666 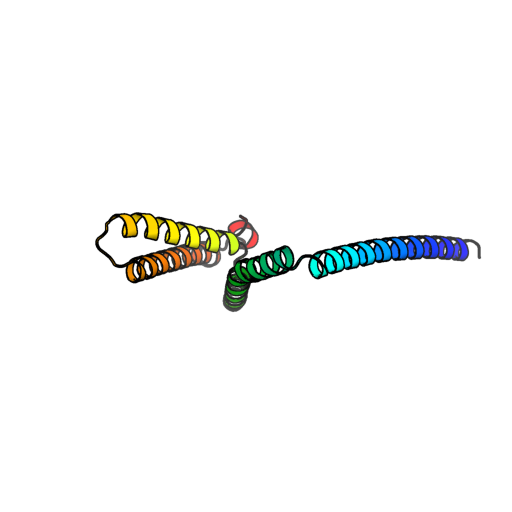9.763 10.258 1.00 96.94 113 ILE A CA 1
ATOM 814 C C . ILE A 1 113 ? 5.677 9.046 9.325 1.00 96.94 113 ILE A C 1
ATOM 816 O O . ILE A 1 113 ? 4.484 8.994 9.624 1.00 96.94 113 ILE A O 1
ATOM 820 N N . GLY A 1 114 ? 6.156 8.426 8.242 1.00 96.62 114 GLY A N 1
ATOM 821 C CA . GLY A 1 114 ? 5.319 7.597 7.366 1.00 96.62 114 GLY A CA 1
ATOM 822 C C . GLY A 1 114 ? 4.691 6.395 8.089 1.00 96.62 114 GLY A C 1
ATOM 823 O O . GLY A 1 114 ? 3.497 6.127 7.921 1.00 96.62 114 GLY A O 1
ATOM 824 N N . ILE A 1 115 ? 5.466 5.713 8.943 1.00 95.69 115 ILE A N 1
ATOM 825 C CA . ILE A 1 115 ? 4.981 4.615 9.801 1.00 95.69 115 ILE A CA 1
ATOM 826 C C . ILE A 1 115 ? 3.916 5.128 10.775 1.00 95.69 115 ILE A C 1
ATOM 828 O O . ILE A 1 115 ? 2.856 4.516 10.897 1.00 95.69 115 ILE A O 1
ATOM 832 N N . ALA A 1 116 ? 4.164 6.265 11.431 1.00 97.31 116 ALA A N 1
ATOM 833 C CA . ALA A 1 116 ? 3.211 6.875 12.354 1.00 97.31 116 ALA A CA 1
ATOM 834 C C . ALA A 1 116 ? 1.892 7.241 11.655 1.00 97.31 116 ALA A C 1
ATOM 836 O O . ALA A 1 116 ? 0.821 6.980 12.199 1.00 97.31 116 ALA A O 1
ATOM 837 N N . MET A 1 117 ? 1.955 7.770 10.427 1.00 97.44 117 MET A N 1
ATOM 838 C CA . MET A 1 117 ? 0.762 8.065 9.631 1.00 97.44 117 MET A CA 1
ATOM 839 C C . MET A 1 117 ? -0.028 6.794 9.289 1.00 97.44 117 MET A C 1
ATOM 841 O O . MET A 1 117 ? -1.251 6.774 9.411 1.00 97.44 117 MET A O 1
ATOM 845 N N . GLY A 1 118 ? 0.662 5.712 8.919 1.00 94.62 118 GLY A N 1
ATOM 846 C CA . GLY A 1 118 ? 0.018 4.430 8.618 1.00 94.62 118 GLY A CA 1
ATOM 847 C C . GLY A 1 118 ? -0.651 3.823 9.848 1.00 94.62 118 GLY A C 1
ATOM 848 O O . GLY A 1 118 ? -1.795 3.379 9.781 1.00 94.62 118 GLY A O 1
ATOM 849 N N . ALA A 1 119 ? 0.026 3.884 10.997 1.00 94.56 119 ALA A N 1
ATOM 850 C CA . ALA A 1 119 ? -0.525 3.456 12.277 1.00 94.56 119 ALA A CA 1
ATOM 851 C C . ALA A 1 119 ? -1.757 4.282 12.679 1.00 94.56 119 ALA A C 1
ATOM 853 O O . ALA A 1 119 ? -2.743 3.715 13.144 1.00 94.56 119 ALA A O 1
ATOM 854 N N . LEU A 1 120 ? -1.734 5.600 12.457 1.00 96.19 120 LEU A N 1
ATOM 855 C CA . LEU A 1 120 ? -2.862 6.490 12.738 1.00 96.19 120 LEU A CA 1
ATOM 856 C C . LEU A 1 120 ? -4.079 6.146 11.873 1.00 96.19 120 LEU A C 1
ATOM 858 O O . LEU A 1 120 ? -5.182 6.006 12.399 1.00 96.19 120 LEU A O 1
ATOM 862 N N . LEU A 1 121 ? -3.891 5.964 10.563 1.00 93.94 121 LEU A N 1
ATOM 863 C CA . LEU A 1 121 ? -4.981 5.582 9.659 1.00 93.94 121 LEU A CA 1
ATOM 864 C C . LEU A 1 121 ? -5.508 4.172 9.953 1.00 93.94 121 LEU A C 1
ATOM 866 O O . LEU A 1 121 ? -6.719 3.947 9.920 1.00 93.94 121 LEU A O 1
ATOM 870 N N . GLY A 1 122 ? -4.622 3.234 10.296 1.00 92.12 122 GLY A N 1
ATOM 871 C CA . GLY A 1 122 ? -5.000 1.898 10.755 1.00 92.12 122 GLY A CA 1
ATOM 872 C C . GLY A 1 122 ? -5.814 1.940 12.051 1.00 92.12 122 GLY A C 1
ATOM 873 O O . GLY A 1 122 ? -6.838 1.268 12.157 1.00 92.12 122 GLY A O 1
ATOM 874 N N . ALA A 1 123 ? -5.421 2.782 13.009 1.00 92.44 123 ALA A N 1
ATOM 875 C CA . ALA A 1 123 ? -6.168 2.998 14.245 1.00 92.44 123 ALA A CA 1
ATOM 876 C C . ALA A 1 123 ? -7.537 3.643 13.985 1.00 92.44 123 ALA A C 1
ATOM 878 O O . ALA A 1 123 ? -8.526 3.252 14.603 1.00 92.44 123 ALA A O 1
ATOM 879 N N . PHE A 1 124 ? -7.621 4.583 13.041 1.00 91.75 124 PHE A N 1
ATOM 880 C CA . PHE A 1 124 ? -8.888 5.177 12.619 1.00 91.75 124 PHE A CA 1
ATOM 881 C C . PHE A 1 124 ? -9.834 4.129 12.010 1.00 91.75 124 PHE A C 1
ATOM 883 O O . PHE A 1 124 ? -11.002 4.054 12.395 1.00 91.75 124 PHE A O 1
ATOM 890 N N . LEU A 1 125 ? -9.324 3.258 11.133 1.00 90.44 125 LEU A N 1
ATOM 891 C CA . LEU A 1 125 ? -10.093 2.139 10.582 1.00 90.44 125 LEU A CA 1
ATOM 892 C C . LEU A 1 125 ? -10.552 1.166 11.680 1.00 90.44 125 LEU A C 1
ATOM 894 O O . LEU A 1 125 ? -11.710 0.742 11.695 1.00 90.44 125 LEU A O 1
ATOM 898 N N . ALA A 1 126 ? -9.665 0.823 12.617 1.00 90.88 126 ALA A N 1
ATOM 899 C CA . ALA A 1 126 ? -9.998 -0.031 13.753 1.00 90.88 126 ALA A CA 1
ATOM 900 C C . ALA A 1 126 ? -11.096 0.602 14.622 1.00 90.88 126 ALA A C 1
ATOM 902 O O . ALA A 1 126 ? -12.047 -0.072 15.002 1.00 90.88 126 ALA A O 1
ATOM 903 N N . PHE A 1 127 ? -11.029 1.908 14.877 1.00 92.06 127 PHE A N 1
ATOM 904 C CA . PHE A 1 127 ? -12.069 2.631 15.606 1.00 92.06 127 PHE A CA 1
ATOM 905 C C . PHE A 1 127 ? -13.424 2.578 14.884 1.00 92.06 127 PHE A C 1
ATOM 907 O O . PHE A 1 127 ? -14.448 2.272 15.497 1.00 92.06 127 PHE A O 1
ATOM 914 N N . MET A 1 128 ? -13.438 2.822 13.573 1.00 90.81 128 MET A N 1
ATOM 915 C CA . MET A 1 128 ? -14.669 2.804 12.776 1.00 90.81 128 MET A CA 1
ATOM 916 C C . MET A 1 128 ? -15.288 1.400 12.684 1.00 90.81 128 MET A C 1
ATOM 918 O O . MET A 1 128 ? -16.506 1.245 12.763 1.00 90.81 128 MET A O 1
ATOM 922 N N . SER A 1 129 ? -14.462 0.363 12.564 1.00 90.81 129 SER A N 1
ATOM 923 C CA . SER A 1 129 ? -14.934 -1.021 12.441 1.00 90.81 129 SER A CA 1
ATOM 924 C C . SER A 1 129 ? -15.308 -1.657 13.784 1.00 90.81 129 SER A C 1
ATOM 926 O O . SER A 1 129 ? -16.342 -2.314 13.875 1.00 90.81 129 SER A O 1
ATOM 928 N N . VAL A 1 130 ? -14.515 -1.450 14.839 1.00 92.88 130 VAL A N 1
ATOM 929 C CA . VAL A 1 130 ? -14.716 -2.095 16.148 1.00 92.88 130 VAL A CA 1
ATOM 930 C C . VAL A 1 130 ? -15.694 -1.311 17.020 1.00 92.88 130 VAL A C 1
ATOM 932 O O . VAL A 1 130 ? -16.622 -1.894 17.580 1.00 92.88 130 VAL A O 1
ATOM 935 N N . THR A 1 131 ? -15.515 0.007 17.138 1.00 93.81 131 THR A N 1
ATOM 936 C CA . THR A 1 131 ? -16.336 0.838 18.034 1.00 93.81 131 THR A CA 1
ATOM 937 C C . THR A 1 131 ? -17.660 1.214 17.384 1.00 93.81 131 THR A C 1
ATOM 939 O O . THR A 1 131 ? -18.712 1.089 18.009 1.00 93.81 131 THR A O 1
ATOM 942 N N . LEU A 1 132 ? -17.619 1.667 16.127 1.00 91.94 132 LEU A N 1
ATOM 943 C CA . LEU A 1 132 ? -18.808 2.162 15.423 1.00 91.94 132 LEU A CA 1
ATOM 944 C C . LEU A 1 132 ? -19.548 1.081 14.630 1.00 91.94 132 LEU A C 1
ATOM 946 O O . LEU A 1 132 ? -20.645 1.344 14.146 1.00 91.94 132 LEU A O 1
ATOM 950 N N . LYS A 1 133 ? -18.981 -0.130 14.527 1.00 91.81 133 LYS A N 1
ATOM 951 C CA . LYS A 1 133 ? -19.567 -1.270 13.802 1.00 91.81 133 LYS A CA 1
ATOM 952 C C . LYS A 1 133 ? -19.955 -0.929 12.358 1.00 91.81 133 LYS A C 1
ATOM 954 O O . LYS A 1 133 ? -20.960 -1.427 11.857 1.00 91.81 133 LYS A O 1
ATOM 959 N N . MET A 1 134 ? -19.184 -0.062 11.700 1.00 88.88 134 MET A N 1
ATOM 960 C CA . MET A 1 134 ? -19.410 0.236 10.288 1.00 88.88 134 MET A CA 1
ATOM 961 C C . MET A 1 134 ? -18.992 -0.930 9.398 1.00 88.88 134 MET A C 1
ATOM 963 O O . MET A 1 134 ? -18.006 -1.619 9.674 1.00 88.88 134 MET A O 1
ATOM 967 N N . ASP A 1 135 ? -19.704 -1.090 8.282 1.00 89.25 135 ASP A N 1
ATOM 968 C CA . ASP A 1 135 ? -19.323 -2.021 7.228 1.00 89.25 135 ASP A CA 1
ATOM 969 C C . ASP A 1 135 ? -17.950 -1.648 6.662 1.00 89.25 135 ASP A C 1
ATOM 971 O O . ASP A 1 135 ? -17.760 -0.593 6.053 1.00 89.25 135 ASP A O 1
ATOM 975 N N . GLN A 1 136 ? -16.985 -2.551 6.837 1.00 87.00 136 GLN A N 1
ATOM 976 C CA . GLN A 1 136 ? -15.586 -2.373 6.429 1.00 87.00 136 GLN A CA 1
ATOM 977 C C . GLN A 1 136 ? -15.428 -2.229 4.908 1.00 87.00 136 GLN A C 1
ATOM 979 O O . GLN A 1 136 ? -14.474 -1.615 4.437 1.00 87.00 136 GLN A O 1
ATOM 984 N N . ILE A 1 137 ? -16.396 -2.746 4.143 1.00 86.88 137 ILE A N 1
ATOM 985 C CA . ILE A 1 137 ? -16.474 -2.562 2.692 1.00 86.88 137 ILE A CA 1
ATOM 986 C C . ILE A 1 137 ? -16.722 -1.087 2.364 1.00 86.88 137 ILE A C 1
ATOM 988 O O . ILE A 1 137 ? -16.038 -0.550 1.506 1.00 86.88 137 ILE A O 1
ATOM 992 N N . ILE A 1 138 ? -17.651 -0.429 3.066 1.00 84.50 138 ILE A N 1
ATOM 993 C CA . ILE A 1 138 ? -18.044 0.969 2.822 1.00 84.50 138 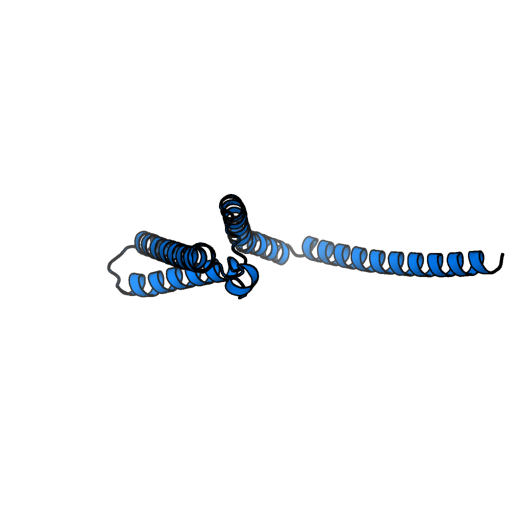ILE A CA 1
ATOM 994 C C . ILE A 1 138 ? -17.010 1.928 3.418 1.00 84.50 138 ILE A C 1
ATOM 996 O O . ILE A 1 138 ? -16.614 2.894 2.779 1.00 84.50 138 ILE A O 1
ATOM 1000 N N . GLY A 1 139 ? -16.536 1.648 4.635 1.00 77.94 139 GLY A N 1
ATOM 1001 C CA . GLY A 1 139 ? -15.520 2.476 5.291 1.00 77.94 139 GLY A CA 1
ATOM 1002 C C . GLY A 1 139 ? -14.138 2.405 4.632 1.00 77.94 139 GLY A C 1
ATOM 1003 O O . GLY A 1 139 ? -13.312 3.282 4.867 1.00 77.94 139 GLY A O 1
ATOM 1004 N N . GLY A 1 140 ? -13.882 1.362 3.836 1.00 72.94 140 GLY A N 1
ATOM 1005 C CA . GLY A 1 140 ? -12.611 1.123 3.155 1.00 72.94 140 GLY A CA 1
ATOM 1006 C C . GLY A 1 140 ? -12.606 1.436 1.659 1.00 72.94 140 GLY A C 1
ATOM 1007 O O . GLY A 1 140 ? -11.570 1.230 1.032 1.00 72.94 140 GLY A O 1
ATOM 1008 N N . THR A 1 141 ? -13.711 1.897 1.061 1.00 76.38 141 THR A N 1
ATOM 1009 C CA . THR A 1 141 ? -13.689 2.313 -0.350 1.00 76.38 141 THR A CA 1
ATOM 1010 C C . THR A 1 141 ? -12.861 3.585 -0.514 1.00 76.38 141 THR A C 1
ATOM 1012 O O . THR A 1 141 ? -13.125 4.574 0.173 1.00 76.38 141 THR A O 1
ATOM 1015 N N . VAL A 1 142 ? -11.885 3.546 -1.425 1.00 59.50 142 VAL A N 1
ATOM 1016 C CA . VAL A 1 142 ? -11.083 4.700 -1.867 1.00 59.50 142 VAL A CA 1
ATOM 1017 C C . VAL A 1 142 ? -11.717 5.408 -3.056 1.00 59.50 142 VAL A C 1
ATOM 1019 O O . VAL A 1 142 ? -12.369 4.717 -3.873 1.00 59.50 142 VAL A O 1
#

Secondary structure (DSSP, 8-state):
-HHHHHHHHHHHHHHHHHHHHHHHHHHHHHHHHHHHHH-HHHHHHHHHHHHHHHHHHHHHHHHHHHHHHHT---TTHHHHHHHHHHHHHHHHHHHHHT--S-HHHHHHHHHHHHHHHHHHHHHHHHIIIIIS---HHHHT--

Foldseek 3Di:
DVVVVVVVVVVVVVVVVVVVVVVVVVVVVVVVVVVLVVDVPVVVVVVVVCCVVVVVVVVLVVVQVVCVVVVQGALQSVVLLVQLVVQLVVQLVVVVVVVPDDNVVSNVVSNVRSVVSSVVVVVVSCCCCPVVVDDNVVVRDD

Radius of gyration: 25.21 Å; chains: 1; bounding box: 57×59×53 Å

pLDDT: mean 87.85, std 9.16, range [57.53, 97.44]

Sequence (142 aa):
MASTTAASNKKNGVNGLLNVRNGIIALLVLVTLWSYSVNNVTTTAVLASTIRQSTPLVLGAICGLLGERSGVINIGIEGQMLMSAFAGFLANVYIGNLGIFSLGMTLFLATLIGIAMGALLGAFLAFMSVTLKMDQIIGGTV